Protein AF-A0A1S0TNK2-F1 (afdb_monomer)

Foldseek 3Di:
DVVVVVVVVVVVLVVVVVVVVVVVVVVVVVCVVQPKDFDQWDFDQDSVVSDTDIDGPDDDDPPDPGIDDDPVNDDDPVVCVVDPNVD

Radius of gyration: 18.66 Å; Cα contacts (8 Å, |Δi|>4): 68; chains: 1; bounding box: 43×41×42 Å

Structure (mmCIF, N/CA/C/O backbone):
data_AF-A0A1S0TNK2-F1
#
_entry.id   AF-A0A1S0TNK2-F1
#
loop_
_atom_site.group_PDB
_atom_site.id
_atom_site.type_symbol
_atom_site.label_atom_id
_atom_site.label_alt_id
_atom_site.label_comp_id
_atom_site.label_asym_id
_atom_site.label_entity_id
_atom_site.label_seq_id
_atom_site.pdbx_PDB_ins_code
_atom_site.Cartn_x
_atom_site.Cartn_y
_atom_site.Cartn_z
_atom_site.occupancy
_atom_site.B_iso_or_equiv
_atom_site.auth_seq_id
_atom_site.auth_comp_id
_atom_site.auth_asym_id
_atom_site.auth_atom_id
_atom_site.pdbx_PDB_model_num
ATOM 1 N N . MET A 1 1 ? 34.112 -19.067 -22.698 1.00 53.94 1 MET A N 1
ATOM 2 C CA . MET A 1 1 ? 33.305 -19.419 -21.504 1.00 53.94 1 MET A CA 1
ATOM 3 C C . MET A 1 1 ? 32.687 -18.221 -20.769 1.00 53.94 1 MET A C 1
ATOM 5 O O . MET A 1 1 ? 31.586 -18.381 -20.269 1.00 53.94 1 MET A O 1
ATOM 9 N N . GLN A 1 2 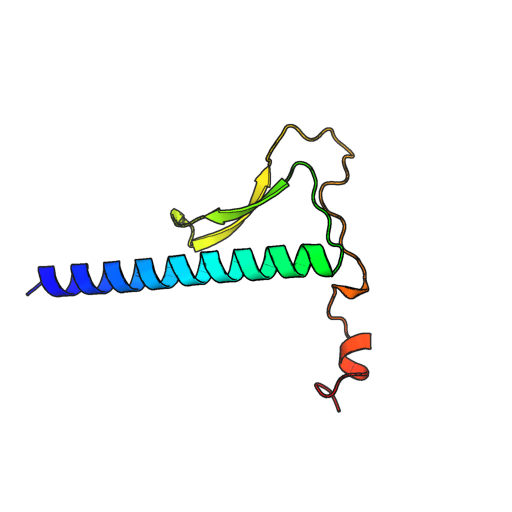? 33.284 -17.018 -20.746 1.00 54.22 2 GLN A N 1
ATOM 10 C CA . GLN A 1 2 ? 32.711 -15.853 -20.030 1.00 54.22 2 GLN A CA 1
ATOM 11 C C . GLN A 1 2 ? 31.343 -15.359 -20.543 1.00 54.22 2 GLN A C 1
ATOM 13 O O . GLN A 1 2 ? 30.500 -14.991 -19.732 1.00 54.22 2 GLN A O 1
ATOM 18 N N . LYS A 1 3 ? 31.065 -15.405 -21.856 1.00 53.09 3 LYS A N 1
ATOM 19 C CA . LYS A 1 3 ? 29.784 -14.922 -22.413 1.00 53.09 3 LYS A CA 1
ATOM 20 C C . LYS A 1 3 ? 28.561 -15.679 -21.866 1.00 53.09 3 LYS A C 1
ATOM 22 O O . LYS A 1 3 ? 27.532 -15.065 -21.627 1.00 53.09 3 LYS A O 1
ATOM 27 N N . SER A 1 4 ? 28.678 -16.982 -21.598 1.00 58.88 4 SER A N 1
ATOM 28 C CA . SER A 1 4 ? 27.542 -17.806 -21.151 1.00 58.88 4 SER A CA 1
ATOM 29 C C . SER A 1 4 ? 27.015 -17.410 -19.767 1.00 58.88 4 SER A C 1
ATOM 31 O O . SER A 1 4 ? 25.809 -17.427 -19.544 1.00 58.88 4 SER A O 1
ATOM 33 N N . ASN A 1 5 ? 27.898 -17.012 -18.848 1.00 58.03 5 ASN A N 1
ATOM 34 C CA . ASN A 1 5 ? 27.503 -16.653 -17.482 1.00 58.03 5 ASN A CA 1
ATOM 35 C C . ASN A 1 5 ? 26.820 -15.280 -17.418 1.00 58.03 5 ASN A C 1
ATOM 37 O O . ASN A 1 5 ? 25.884 -15.101 -16.642 1.00 58.03 5 ASN A O 1
ATOM 41 N N . TYR A 1 6 ? 27.227 -14.340 -18.278 1.00 59.50 6 TYR A N 1
ATOM 42 C CA . TYR A 1 6 ? 26.570 -13.036 -18.411 1.00 59.50 6 TYR A CA 1
ATOM 43 C C . TYR A 1 6 ? 25.124 -13.173 -18.905 1.00 59.50 6 TYR A C 1
ATOM 45 O O . TYR A 1 6 ? 24.212 -12.612 -18.302 1.00 59.50 6 TYR A O 1
ATOM 53 N N . PHE A 1 7 ? 24.892 -13.999 -19.929 1.00 61.47 7 PHE A N 1
ATOM 54 C CA . PHE A 1 7 ? 23.545 -14.233 -20.462 1.00 61.47 7 PHE A CA 1
ATOM 55 C C . PHE A 1 7 ? 22.596 -14.896 -19.448 1.00 61.47 7 PHE A C 1
ATOM 57 O O . PHE A 1 7 ? 21.403 -14.589 -19.426 1.00 61.47 7 PHE A O 1
ATOM 64 N N . ILE A 1 8 ? 23.098 -15.795 -18.594 1.00 64.31 8 ILE A N 1
ATOM 65 C CA . ILE A 1 8 ? 22.290 -16.437 -17.544 1.00 64.31 8 ILE A CA 1
ATOM 66 C C . ILE A 1 8 ? 21.965 -15.436 -16.426 1.00 64.31 8 ILE A C 1
ATOM 68 O O . ILE A 1 8 ? 20.815 -15.354 -15.993 1.00 64.31 8 ILE A O 1
ATOM 72 N N . ALA A 1 9 ? 22.942 -14.630 -16.002 1.00 62.75 9 ALA A N 1
ATOM 73 C CA . ALA A 1 9 ? 22.739 -13.604 -14.983 1.00 62.75 9 ALA A CA 1
ATOM 74 C C . ALA A 1 9 ? 21.705 -12.548 -15.416 1.00 62.75 9 ALA A C 1
ATOM 76 O O . ALA A 1 9 ? 20.843 -12.172 -14.622 1.00 62.75 9 ALA A O 1
ATOM 77 N N . GLU A 1 10 ? 21.727 -12.113 -16.678 1.00 61.41 10 GLU A N 1
ATOM 78 C CA . GLU A 1 10 ? 20.739 -11.168 -17.216 1.00 61.41 10 GLU A CA 1
ATOM 79 C C . GLU A 1 10 ? 19.325 -11.756 -17.297 1.00 61.41 10 GLU A C 1
ATOM 81 O O . GLU A 1 10 ? 18.354 -11.069 -16.976 1.00 61.41 10 GLU A O 1
ATOM 86 N N . ARG A 1 11 ? 19.181 -13.036 -17.668 1.00 61.59 11 ARG A N 1
ATOM 87 C CA . ARG A 1 11 ? 17.873 -13.716 -17.663 1.00 61.59 11 ARG A CA 1
ATOM 88 C C . ARG A 1 11 ? 17.296 -13.839 -16.256 1.00 61.59 11 ARG A C 1
ATOM 90 O O . ARG A 1 11 ? 16.110 -13.574 -16.068 1.00 61.59 11 ARG A O 1
ATOM 97 N N . CYS A 1 12 ? 18.122 -14.200 -15.274 1.00 66.62 12 CYS A N 1
ATOM 98 C CA . CYS A 1 12 ? 17.699 -14.281 -13.876 1.00 66.62 12 CYS A CA 1
ATOM 99 C C . CYS A 1 12 ? 17.293 -12.909 -13.320 1.00 66.62 12 CYS A C 1
ATOM 101 O O . CYS A 1 12 ? 16.271 -12.815 -12.644 1.00 66.62 12 CYS A O 1
ATOM 103 N N . LYS A 1 13 ? 18.031 -11.841 -13.657 1.00 70.75 13 LYS A N 1
ATOM 104 C CA . LYS A 1 13 ? 17.677 -10.462 -13.280 1.00 70.75 13 LYS A CA 1
ATOM 105 C C . LYS A 1 13 ? 16.341 -10.019 -13.878 1.00 70.75 13 LYS A C 1
ATOM 107 O O . LYS A 1 13 ? 15.510 -9.487 -13.149 1.00 70.75 13 LYS A O 1
ATOM 112 N N . LYS A 1 14 ? 16.094 -10.300 -15.164 1.00 70.62 14 LYS A N 1
ATOM 113 C CA . LYS A 1 14 ? 14.795 -10.011 -15.799 1.00 70.62 14 LYS A CA 1
ATOM 114 C C . LYS A 1 14 ? 13.655 -10.772 -15.126 1.00 70.62 14 LYS A C 1
ATOM 116 O O . LYS A 1 14 ? 12.665 -10.166 -14.745 1.00 70.62 14 LYS A O 1
ATOM 121 N N . GLY A 1 15 ? 13.820 -12.078 -14.904 1.00 82.81 15 GLY A N 1
ATOM 122 C CA . GLY A 1 15 ? 12.803 -12.887 -14.224 1.00 82.81 15 GLY A CA 1
ATOM 123 C C . GLY A 1 15 ? 12.509 -12.422 -12.794 1.00 82.81 15 GLY A C 1
ATOM 124 O O . GLY A 1 15 ? 11.389 -12.576 -12.315 1.00 82.81 15 GLY A O 1
ATOM 125 N N . TYR A 1 16 ? 13.494 -11.838 -12.116 1.00 85.12 16 TYR A N 1
ATOM 126 C CA . TYR A 1 16 ? 13.315 -11.259 -10.792 1.00 85.12 16 TYR A CA 1
ATOM 127 C C . TYR A 1 16 ? 12.583 -9.905 -10.835 1.00 85.12 16 TYR A C 1
ATOM 129 O O . TYR A 1 16 ? 11.609 -9.753 -10.101 1.00 85.12 16 TYR A O 1
ATOM 137 N N . SER A 1 17 ? 12.957 -8.981 -11.732 1.00 86.88 17 SER A N 1
ATOM 138 C CA . SER A 1 17 ? 12.234 -7.706 -11.916 1.00 86.88 17 SER A CA 1
ATOM 139 C C . SER A 1 17 ? 10.747 -7.936 -12.220 1.00 86.88 17 SER A C 1
ATOM 141 O O . SER A 1 17 ? 9.875 -7.355 -11.573 1.00 86.88 17 SER A O 1
ATOM 143 N N . GLU A 1 18 ? 10.430 -8.875 -13.114 1.00 91.19 18 GLU A N 1
ATOM 144 C CA . GLU A 1 18 ? 9.036 -9.181 -13.460 1.00 91.19 18 GLU A CA 1
ATOM 145 C C . GLU A 1 18 ? 8.225 -9.698 -12.261 1.00 91.19 18 GLU A C 1
ATOM 147 O O . GLU A 1 18 ? 7.058 -9.346 -12.100 1.00 91.19 18 GLU A O 1
ATOM 152 N N . ARG A 1 19 ? 8.844 -10.460 -11.347 1.00 93.06 19 ARG A N 1
ATOM 153 C CA . ARG A 1 19 ? 8.187 -10.870 -10.092 1.00 93.06 19 ARG A CA 1
ATOM 154 C C . ARG A 1 19 ? 7.916 -9.686 -9.169 1.00 93.06 19 ARG A C 1
ATOM 156 O O . ARG A 1 19 ? 6.892 -9.674 -8.492 1.00 93.06 19 ARG A O 1
ATOM 163 N N . ARG A 1 20 ? 8.818 -8.703 -9.121 1.00 94.56 20 ARG A N 1
ATOM 164 C CA . ARG A 1 20 ? 8.648 -7.487 -8.309 1.00 94.56 20 ARG A CA 1
ATOM 165 C C . ARG A 1 20 ? 7.516 -6.619 -8.855 1.00 94.56 20 ARG A C 1
ATOM 167 O O . ARG A 1 20 ? 6.679 -6.175 -8.074 1.00 94.56 20 ARG A O 1
ATOM 174 N N . LYS A 1 21 ? 7.430 -6.465 -10.180 1.00 93.94 21 LYS A N 1
ATOM 175 C CA . LYS A 1 21 ? 6.309 -5.787 -10.853 1.00 93.94 21 LYS A CA 1
ATOM 176 C C . LYS A 1 21 ? 4.978 -6.499 -10.617 1.00 93.94 21 LYS A C 1
ATOM 178 O O . LYS A 1 21 ? 3.996 -5.842 -10.290 1.00 93.94 21 LYS A O 1
ATOM 183 N N . ALA A 1 22 ? 4.953 -7.829 -10.719 1.00 95.31 22 ALA A N 1
ATOM 184 C CA . ALA A 1 22 ? 3.756 -8.616 -10.423 1.00 95.31 22 ALA A CA 1
ATOM 185 C C . ALA A 1 22 ? 3.299 -8.426 -8.967 1.00 95.31 22 ALA A C 1
ATOM 187 O O . ALA A 1 22 ? 2.139 -8.117 -8.723 1.00 95.31 22 ALA A O 1
ATOM 188 N N . ALA A 1 23 ? 4.228 -8.495 -8.007 1.00 95.50 23 ALA A N 1
ATOM 189 C CA . ALA A 1 23 ? 3.922 -8.255 -6.598 1.00 95.50 23 ALA A CA 1
ATOM 190 C C . ALA A 1 23 ? 3.395 -6.832 -6.333 1.00 95.50 23 ALA A C 1
ATOM 192 O O . ALA A 1 23 ? 2.516 -6.655 -5.491 1.00 95.50 23 ALA A O 1
ATOM 193 N N . LEU A 1 24 ? 3.902 -5.820 -7.049 1.00 96.19 24 LEU A N 1
ATOM 194 C CA . LEU A 1 24 ? 3.375 -4.456 -6.974 1.00 96.19 24 LEU A CA 1
ATOM 195 C C . LEU A 1 24 ? 1.939 -4.378 -7.505 1.00 96.19 24 LEU A C 1
ATOM 197 O O . LEU A 1 24 ? 1.091 -3.768 -6.860 1.00 96.19 24 LEU A O 1
ATOM 201 N N . ALA A 1 25 ? 1.651 -5.016 -8.641 1.00 96.62 25 ALA A N 1
ATOM 202 C CA . ALA A 1 25 ? 0.301 -5.061 -9.200 1.00 96.62 25 ALA A CA 1
ATOM 203 C C . ALA A 1 25 ? -0.688 -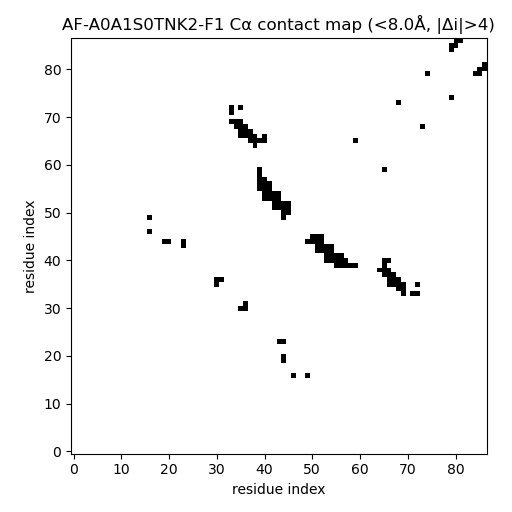5.750 -8.243 1.00 96.62 25 ALA A C 1
ATOM 205 O O . ALA A 1 25 ? -1.767 -5.214 -7.982 1.00 96.62 25 ALA A O 1
ATOM 206 N N . ASP A 1 26 ? -0.290 -6.881 -7.656 1.00 97.25 26 ASP A N 1
ATOM 207 C CA . ASP A 1 26 ? -1.084 -7.598 -6.654 1.00 97.25 26 ASP A CA 1
ATOM 208 C C . ASP A 1 26 ? -1.334 -6.732 -5.413 1.00 97.25 26 ASP A C 1
ATOM 210 O O . ASP A 1 26 ? -2.457 -6.659 -4.904 1.00 97.25 26 ASP A O 1
ATOM 214 N N . PHE A 1 27 ? -0.301 -6.027 -4.944 1.00 95.75 27 PHE A N 1
ATOM 215 C CA . PHE A 1 27 ? -0.410 -5.105 -3.820 1.00 95.75 27 PHE A CA 1
ATOM 216 C C . PHE A 1 27 ? -1.371 -3.950 -4.117 1.00 95.75 27 PHE A C 1
ATOM 218 O O . PHE A 1 27 ? -2.230 -3.663 -3.288 1.00 95.75 27 PHE A O 1
ATOM 225 N N . LEU A 1 28 ? -1.266 -3.307 -5.283 1.00 95.69 28 LEU A N 1
ATOM 226 C CA . LEU A 1 28 ? -2.148 -2.205 -5.682 1.00 95.69 28 LEU A CA 1
ATOM 227 C C . LEU A 1 28 ? -3.603 -2.667 -5.800 1.00 95.69 28 LEU A C 1
ATOM 229 O O . LEU A 1 28 ? -4.517 -1.987 -5.327 1.00 95.69 28 LEU A O 1
ATOM 233 N N . HIS A 1 29 ? -3.821 -3.853 -6.370 1.00 96.69 29 HIS A N 1
ATOM 234 C CA . HIS A 1 29 ? -5.145 -4.456 -6.445 1.00 96.69 29 HIS A CA 1
ATOM 235 C C . HIS A 1 29 ? -5.730 -4.703 -5.047 1.00 96.69 29 HIS A C 1
ATOM 237 O O . HIS A 1 29 ? -6.853 -4.281 -4.753 1.00 96.69 29 HIS A O 1
ATOM 243 N N . TRP A 1 30 ? -4.955 -5.324 -4.154 1.00 97.00 30 TRP A N 1
ATOM 244 C CA . TRP A 1 30 ? -5.348 -5.530 -2.762 1.00 97.00 30 TRP A CA 1
ATOM 245 C C . TRP A 1 30 ? -5.614 -4.210 -2.031 1.00 97.00 30 TRP A C 1
ATOM 247 O O . TRP A 1 30 ? -6.640 -4.089 -1.359 1.00 97.00 30 TRP A O 1
ATOM 257 N N . ALA A 1 31 ? -4.735 -3.218 -2.187 1.00 95.81 31 ALA A N 1
ATOM 258 C CA . ALA A 1 31 ? -4.821 -1.913 -1.543 1.00 95.81 31 ALA A CA 1
ATOM 259 C C . ALA A 1 31 ? -6.143 -1.215 -1.889 1.00 95.81 31 ALA A C 1
ATOM 261 O O . ALA A 1 31 ? -6.857 -0.761 -0.990 1.00 95.81 31 ALA A O 1
ATOM 262 N N . ASN A 1 32 ? -6.518 -1.234 -3.170 1.00 95.19 32 ASN A N 1
ATOM 263 C CA . ASN A 1 32 ? -7.804 -0.729 -3.635 1.00 95.19 32 ASN A CA 1
ATOM 264 C C . ASN A 1 32 ? -8.983 -1.483 -2.988 1.00 95.19 32 ASN A C 1
ATOM 266 O O . ASN A 1 32 ? -9.900 -0.859 -2.455 1.00 95.19 32 ASN A O 1
ATOM 270 N N . MET A 1 33 ? -8.941 -2.821 -2.943 1.00 97.12 33 MET A N 1
ATOM 271 C CA . MET A 1 33 ? -10.003 -3.624 -2.314 1.00 97.12 33 MET A CA 1
ATOM 272 C C . MET A 1 33 ? -10.177 -3.335 -0.816 1.00 97.12 33 MET A C 1
ATOM 274 O O . MET A 1 33 ? -11.301 -3.312 -0.305 1.00 97.12 33 MET A O 1
ATOM 278 N N . VAL A 1 34 ? -9.083 -3.116 -0.080 1.00 96.06 34 VAL A N 1
ATOM 279 C CA . VAL A 1 34 ? -9.154 -2.804 1.358 1.00 96.06 34 VAL A CA 1
ATOM 280 C C . VAL A 1 34 ? -9.454 -1.329 1.635 1.00 96.06 34 VAL A C 1
ATOM 282 O O . VAL A 1 34 ? -9.724 -0.982 2.788 1.00 96.06 34 VAL A O 1
ATOM 285 N N . GLY A 1 35 ? -9.494 -0.482 0.606 1.00 96.19 35 GLY A N 1
ATOM 286 C CA . GLY A 1 35 ? -9.828 0.938 0.705 1.00 96.19 35 GLY A CA 1
ATOM 287 C C . GLY A 1 35 ? -8.657 1.822 1.125 1.00 96.19 35 GLY A C 1
ATOM 288 O O . GLY A 1 35 ? -8.875 2.844 1.774 1.00 96.19 35 GLY A O 1
ATOM 289 N N . ILE A 1 36 ? -7.423 1.421 0.815 1.00 96.62 36 ILE A N 1
ATOM 290 C CA . ILE A 1 36 ? -6.280 2.336 0.854 1.00 96.62 36 ILE A CA 1
ATOM 291 C C . ILE A 1 36 ? -6.439 3.308 -0.312 1.00 96.62 36 ILE A C 1
ATOM 293 O O . ILE A 1 36 ? -6.610 2.884 -1.453 1.00 96.62 36 ILE A O 1
ATOM 297 N N . SER A 1 37 ? -6.371 4.603 -0.025 1.00 93.56 37 SER A N 1
ATOM 298 C CA . SER A 1 37 ? -6.416 5.649 -1.044 1.00 93.56 37 SER A CA 1
ATOM 299 C C . SER A 1 37 ? -5.126 6.447 -1.025 1.00 93.56 37 SER A C 1
ATOM 301 O O . SER A 1 37 ? -4.626 6.795 0.047 1.00 93.56 37 SER A O 1
ATOM 303 N N . HIS A 1 38 ? -4.617 6.768 -2.205 1.00 92.25 38 HIS A N 1
ATOM 304 C CA . HIS A 1 38 ? -3.459 7.627 -2.391 1.00 92.25 38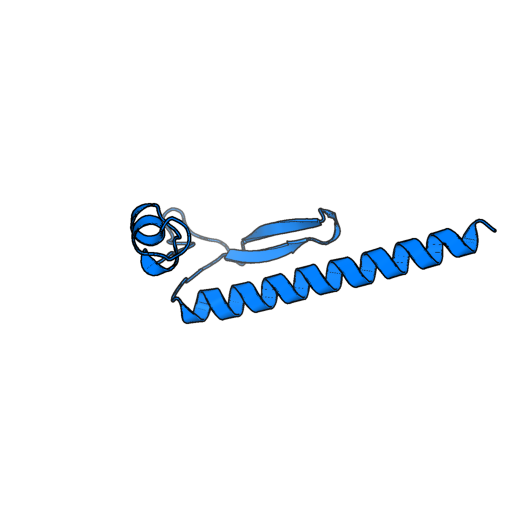 HIS A CA 1
ATOM 305 C C . HIS A 1 38 ? -3.802 8.739 -3.386 1.00 92.25 38 HIS A C 1
ATOM 307 O O . HIS A 1 38 ? -4.566 8.524 -4.327 1.00 92.25 38 HIS A O 1
ATOM 313 N N . CYS A 1 39 ? -3.272 9.933 -3.145 1.00 90.94 39 CYS A N 1
ATOM 314 C CA . CYS A 1 39 ? -3.468 11.113 -3.978 1.00 90.94 39 CYS A CA 1
ATOM 315 C C . CYS A 1 39 ? -2.132 11.845 -4.117 1.00 90.94 39 CYS A C 1
ATOM 317 O O . CYS A 1 39 ? -1.384 11.943 -3.144 1.00 90.94 39 CYS A O 1
ATOM 319 N N . PHE A 1 40 ? -1.823 12.337 -5.318 1.00 91.56 40 PHE A N 1
ATOM 320 C CA . PHE A 1 40 ? -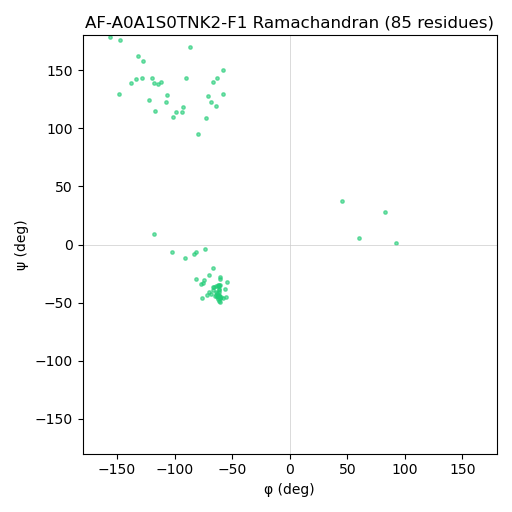0.557 13.007 -5.656 1.00 91.56 40 PHE A CA 1
ATOM 321 C C . PHE A 1 40 ? 0.714 12.154 -5.477 1.00 91.56 40 PHE A C 1
ATOM 323 O O . PHE A 1 40 ? 1.827 12.657 -5.635 1.00 91.56 40 PHE A O 1
ATOM 330 N N . VAL A 1 41 ? 0.562 10.867 -5.153 1.00 92.31 41 VAL A N 1
ATOM 331 C CA . VAL A 1 41 ? 1.652 9.904 -5.009 1.00 92.31 41 VAL A CA 1
ATOM 332 C C . VAL A 1 41 ? 1.326 8.608 -5.742 1.00 92.31 41 VAL A C 1
ATOM 334 O O . VAL A 1 41 ? 0.189 8.124 -5.726 1.00 92.31 41 VAL A O 1
ATOM 337 N N . GLU A 1 42 ? 2.354 8.036 -6.351 1.00 93.06 42 GLU A N 1
ATOM 338 C CA . GLU A 1 42 ? 2.357 6.732 -6.997 1.00 93.06 42 GLU A CA 1
ATOM 339 C C . GLU A 1 42 ? 3.237 5.768 -6.198 1.00 93.06 42 GLU A C 1
ATOM 341 O O . GLU A 1 42 ? 4.306 6.136 -5.709 1.00 93.06 42 GLU A O 1
ATOM 346 N N . ILE A 1 43 ? 2.786 4.521 -6.065 1.00 93.19 43 ILE A N 1
ATOM 347 C CA . ILE A 1 43 ? 3.579 3.442 -5.476 1.00 93.19 43 ILE A CA 1
ATOM 348 C C . ILE A 1 43 ? 4.268 2.721 -6.627 1.00 93.19 43 ILE A C 1
ATOM 350 O O . ILE A 1 43 ? 3.600 2.099 -7.451 1.00 93.19 43 ILE A O 1
ATOM 354 N N . ALA A 1 44 ? 5.593 2.807 -6.679 1.00 93.50 44 ALA A N 1
ATOM 355 C CA . ALA A 1 44 ? 6.373 2.352 -7.821 1.00 93.50 44 ALA A CA 1
ATOM 356 C C . ALA A 1 44 ? 7.497 1.397 -7.408 1.00 93.50 44 ALA A C 1
ATOM 358 O O . ALA A 1 44 ? 7.961 1.385 -6.264 1.00 93.50 44 ALA A O 1
ATOM 359 N N . TYR A 1 45 ? 7.940 0.599 -8.376 1.00 94.62 45 TYR A N 1
ATOM 360 C CA . TYR A 1 45 ? 9.154 -0.205 -8.299 1.00 94.62 45 TYR A CA 1
ATOM 361 C C . TYR A 1 45 ? 10.218 0.415 -9.203 1.00 94.62 45 TYR A C 1
ATOM 363 O O . TYR A 1 45 ? 9.987 0.560 -10.401 1.00 94.62 45 TYR A O 1
ATOM 371 N N . GLU A 1 46 ? 11.373 0.756 -8.635 1.00 92.06 46 GLU A N 1
ATOM 372 C CA . GLU A 1 46 ? 12.518 1.293 -9.372 1.00 92.06 46 GLU A CA 1
ATOM 373 C C . GLU A 1 46 ? 13.555 0.187 -9.595 1.00 92.06 46 GLU A C 1
ATOM 375 O O . GLU A 1 46 ? 14.220 -0.262 -8.654 1.00 92.06 46 GLU A O 1
ATOM 380 N N . GLU A 1 47 ? 13.704 -0.247 -10.849 1.00 89.12 47 GLU A N 1
ATOM 381 C CA . GLU A 1 47 ? 14.584 -1.360 -11.227 1.00 89.12 47 GLU A CA 1
ATOM 382 C C . GLU A 1 47 ? 16.054 -1.080 -10.898 1.00 89.12 47 GLU A C 1
ATOM 384 O O . GLU A 1 47 ? 16.781 -1.993 -10.501 1.00 89.12 47 GLU A O 1
ATOM 389 N N . ASN A 1 48 ? 16.498 0.176 -11.021 1.00 87.75 48 ASN A N 1
ATOM 390 C CA . ASN A 1 48 ? 17.898 0.537 -10.787 1.00 87.75 48 ASN A CA 1
ATOM 391 C C . ASN A 1 48 ? 18.293 0.447 -9.307 1.00 87.75 48 ASN A C 1
ATOM 393 O O . ASN A 1 48 ? 19.463 0.229 -8.990 1.00 87.75 48 ASN A O 1
ATOM 397 N N . MET A 1 49 ? 17.324 0.609 -8.405 1.00 87.50 49 MET A N 1
ATOM 398 C CA . MET A 1 49 ? 17.526 0.548 -6.955 1.00 87.50 49 MET A CA 1
ATOM 399 C C . MET A 1 49 ? 17.072 -0.782 -6.345 1.00 87.50 49 MET A C 1
ATOM 401 O O . MET A 1 49 ? 17.266 -0.996 -5.151 1.00 87.50 49 MET A O 1
ATOM 405 N N . ASP A 1 50 ? 16.437 -1.645 -7.144 1.00 86.25 50 ASP A N 1
ATOM 406 C CA . ASP A 1 50 ? 15.680 -2.812 -6.682 1.00 86.25 50 ASP A CA 1
ATOM 407 C C . ASP A 1 50 ? 14.744 -2.493 -5.495 1.00 86.25 50 ASP A C 1
ATOM 409 O O . ASP A 1 50 ? 14.566 -3.265 -4.547 1.00 86.25 50 ASP A O 1
ATOM 413 N N . GLY A 1 51 ? 14.145 -1.304 -5.533 1.00 90.69 51 GLY A N 1
ATOM 414 C CA . GLY A 1 51 ? 13.419 -0.720 -4.413 1.00 90.69 51 GLY A CA 1
ATOM 415 C C . GLY A 1 51 ? 11.958 -0.470 -4.746 1.00 90.69 51 GLY A C 1
ATOM 416 O O . GLY A 1 51 ? 11.628 -0.069 -5.859 1.00 90.69 51 GLY A O 1
ATOM 417 N N . P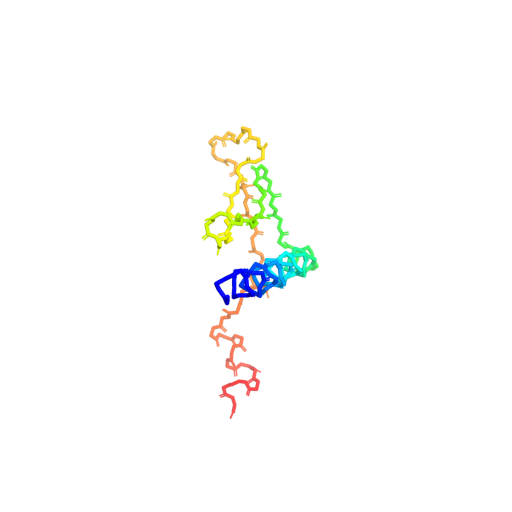HE A 1 52 ? 11.081 -0.674 -3.764 1.00 94.12 52 PHE A N 1
ATOM 418 C CA . PHE A 1 52 ? 9.744 -0.084 -3.799 1.00 94.12 52 PHE A CA 1
ATOM 419 C C . PHE A 1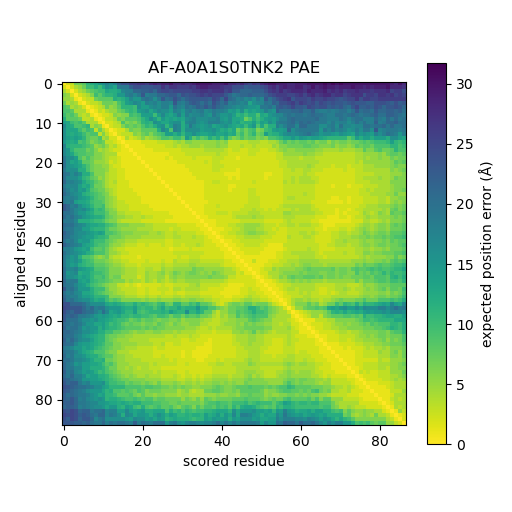 52 ? 9.778 1.277 -3.115 1.00 94.12 52 PHE A C 1
ATOM 421 O O . PHE A 1 52 ? 10.462 1.443 -2.102 1.00 94.12 52 PHE A O 1
ATOM 428 N N . GLY A 1 53 ? 9.014 2.227 -3.637 1.00 93.12 53 GLY A N 1
ATOM 429 C CA . GLY A 1 53 ? 8.958 3.573 -3.092 1.00 93.12 53 GLY A CA 1
ATOM 430 C C . GLY A 1 53 ? 7.673 4.304 -3.440 1.00 93.12 53 GLY A C 1
ATOM 431 O O . GLY A 1 53 ? 6.798 3.782 -4.131 1.00 93.12 53 GLY A O 1
ATOM 432 N N . LEU A 1 54 ? 7.589 5.529 -2.928 1.00 92.62 54 LEU A N 1
ATOM 433 C CA . LEU A 1 54 ? 6.556 6.492 -3.279 1.00 92.62 54 LEU A CA 1
ATOM 434 C C . LEU A 1 54 ? 7.185 7.572 -4.152 1.00 92.62 54 LEU A C 1
ATOM 436 O O . LEU A 1 54 ? 8.211 8.144 -3.779 1.00 92.62 54 LEU A O 1
ATOM 440 N N . ILE A 1 55 ? 6.567 7.847 -5.292 1.00 91.19 55 ILE A N 1
ATOM 441 C CA . ILE A 1 55 ? 6.975 8.902 -6.219 1.00 91.19 55 ILE A CA 1
ATOM 442 C C . ILE A 1 55 ? 5.858 9.942 -6.252 1.00 91.19 55 ILE A C 1
ATOM 444 O O . ILE A 1 55 ? 4.682 9.591 -6.254 1.00 91.19 55 ILE A O 1
ATOM 448 N N . SER A 1 56 ? 6.211 11.227 -6.246 1.00 89.25 56 SER A N 1
ATOM 449 C CA . SER A 1 56 ? 5.226 12.298 -6.428 1.00 89.25 56 SER A CA 1
ATOM 450 C C . SER A 1 56 ? 4.699 12.246 -7.860 1.00 89.25 56 SER A C 1
ATOM 452 O O . SER A 1 56 ? 5.498 12.347 -8.790 1.00 89.25 56 SER A O 1
ATOM 454 N N . SER A 1 57 ? 3.386 12.102 -8.048 1.00 81.75 57 SER A N 1
ATOM 455 C CA . SER A 1 57 ? 2.775 12.186 -9.383 1.00 81.75 57 SER A CA 1
ATOM 456 C C . SER A 1 57 ? 2.559 13.638 -9.813 1.00 81.75 57 SER A C 1
ATOM 458 O O . SER A 1 57 ? 2.630 13.945 -10.996 1.00 81.75 57 SER A O 1
ATOM 460 N N . ASP A 1 58 ? 2.343 14.533 -8.842 1.00 80.38 58 ASP A N 1
ATOM 461 C CA . ASP A 1 58 ? 1.972 15.935 -9.049 1.00 80.38 58 ASP A CA 1
ATOM 462 C C . ASP A 1 58 ? 2.550 16.848 -7.956 1.00 80.38 58 ASP A C 1
ATOM 464 O O . ASP A 1 58 ? 3.148 16.390 -6.978 1.00 80.38 58 ASP A O 1
ATOM 468 N N . TYR A 1 59 ? 2.333 18.159 -8.097 1.00 82.94 59 TYR A N 1
ATOM 469 C CA . TYR A 1 59 ? 2.566 19.124 -7.024 1.00 82.94 59 TYR A CA 1
ATOM 470 C C . TYR A 1 59 ? 1.486 18.985 -5.941 1.00 82.94 59 TYR A C 1
ATOM 472 O O . TYR A 1 59 ? 0.338 19.376 -6.152 1.00 82.94 59 TYR A O 1
ATOM 480 N N . ALA A 1 60 ? 1.858 18.459 -4.773 1.00 86.06 60 ALA A N 1
ATOM 481 C CA . ALA A 1 60 ? 0.979 18.385 -3.612 1.00 86.06 60 ALA A CA 1
ATOM 482 C C . ALA A 1 60 ? 1.150 19.620 -2.704 1.00 86.06 60 ALA A C 1
ATOM 484 O O . ALA A 1 60 ? 2.236 19.823 -2.149 1.00 86.06 60 ALA A O 1
ATOM 485 N N . PRO A 1 61 ? 0.101 20.437 -2.495 1.00 87.94 61 PRO A N 1
ATOM 486 C CA . PRO A 1 61 ? 0.140 21.524 -1.524 1.00 87.94 61 PRO A CA 1
ATOM 487 C C . PRO A 1 61 ? 0.443 21.026 -0.107 1.00 87.94 61 PRO A C 1
ATOM 489 O O . PRO A 1 61 ? 0.043 19.924 0.284 1.00 87.94 61 PRO A O 1
ATOM 492 N N . VAL A 1 62 ? 1.087 21.873 0.697 1.00 90.38 62 VAL A N 1
ATOM 493 C CA . VAL A 1 62 ? 1.314 21.593 2.120 1.00 90.38 62 VAL A CA 1
ATOM 494 C C . VAL A 1 62 ? -0.028 21.361 2.819 1.00 90.38 62 VAL A C 1
ATOM 496 O O . VAL A 1 62 ? -0.949 22.163 2.690 1.00 90.38 62 VAL A O 1
ATOM 499 N N . GLY A 1 63 ? -0.127 20.256 3.561 1.00 89.75 63 GLY A N 1
ATOM 500 C CA . GLY A 1 63 ? -1.356 19.844 4.249 1.00 89.75 63 GLY A CA 1
ATOM 501 C C . GLY A 1 63 ? -2.260 18.901 3.449 1.00 89.75 63 GLY A C 1
ATOM 502 O O . GLY A 1 63 ? -3.303 18.506 3.960 1.00 89.75 63 GLY A O 1
ATOM 503 N N . SER A 1 64 ? -1.873 18.507 2.232 1.00 90.88 64 SER A N 1
ATOM 504 C CA . SER A 1 64 ? -2.621 17.513 1.449 1.00 90.88 64 SER A CA 1
ATOM 505 C C . SER A 1 64 ? -2.577 16.122 2.087 1.00 90.88 64 SER A C 1
ATOM 507 O O . SER A 1 64 ? -1.529 15.665 2.547 1.00 90.88 64 SER A O 1
ATOM 509 N N . GLU A 1 65 ? -3.705 15.413 2.059 1.00 92.06 65 GLU A N 1
ATOM 510 C CA . GLU A 1 65 ? -3.776 14.006 2.460 1.00 92.06 65 GLU A CA 1
ATOM 511 C C . GLU A 1 65 ? -3.260 13.117 1.315 1.00 92.06 65 GLU A C 1
ATOM 513 O O . GLU A 1 65 ? -3.991 12.792 0.382 1.00 92.06 65 GLU A O 1
ATOM 518 N N . LEU A 1 66 ? -1.975 12.754 1.369 1.00 92.81 66 LEU A N 1
ATOM 519 C CA . LEU A 1 66 ? -1.318 11.971 0.310 1.00 92.81 66 LEU A CA 1
ATOM 520 C C . LEU A 1 66 ? -1.680 10.485 0.347 1.00 92.81 66 LEU A C 1
ATOM 522 O O . LEU A 1 66 ? -1.734 9.821 -0.684 1.00 92.81 66 LEU A O 1
ATOM 526 N N . LEU A 1 67 ? -1.892 9.945 1.547 1.00 93.56 67 LEU A N 1
ATOM 527 C CA . LEU A 1 67 ? -2.130 8.527 1.768 1.00 93.56 67 LEU A CA 1
ATOM 528 C C . LEU A 1 67 ? -3.060 8.342 2.962 1.00 93.56 67 LEU A C 1
ATOM 530 O O . LEU A 1 67 ? -2.786 8.831 4.058 1.00 93.56 67 LEU A O 1
ATOM 534 N N . ARG A 1 68 ? -4.115 7.556 2.763 1.00 95.44 68 ARG A N 1
ATOM 535 C CA . ARG A 1 68 ? -5.039 7.148 3.818 1.00 95.44 68 ARG A CA 1
ATOM 536 C C . ARG A 1 68 ? -5.084 5.631 3.899 1.00 95.44 68 ARG A C 1
ATOM 538 O O . ARG A 1 68 ? -5.395 4.952 2.922 1.00 95.44 68 ARG A O 1
ATOM 545 N N . VAL A 1 69 ? -4.806 5.101 5.088 1.00 96.00 69 VAL A N 1
ATOM 546 C CA . VAL A 1 69 ? -4.771 3.656 5.350 1.00 96.00 69 VAL A CA 1
ATOM 547 C C . VAL A 1 69 ? -5.843 3.287 6.378 1.00 96.00 69 VAL A C 1
ATOM 549 O O . VAL A 1 69 ? -5.752 3.692 7.539 1.00 96.00 69 VAL A O 1
ATOM 552 N N . PRO A 1 70 ? -6.867 2.502 6.001 1.00 95.44 70 PRO A N 1
ATOM 553 C CA . PRO A 1 70 ? -7.862 2.014 6.945 1.00 95.44 70 PRO A CA 1
ATOM 554 C C . PRO A 1 70 ? -7.246 1.094 8.001 1.00 95.44 70 PRO A C 1
ATOM 556 O O . PRO A 1 70 ? -6.425 0.233 7.690 1.00 95.44 70 PRO A O 1
ATOM 559 N N . ARG A 1 71 ? -7.731 1.170 9.247 1.00 92.75 71 ARG A N 1
ATOM 560 C CA . ARG A 1 71 ? -7.229 0.333 10.355 1.00 92.75 71 ARG A CA 1
ATOM 561 C C . ARG A 1 71 ? -7.272 -1.172 10.057 1.00 92.75 71 ARG A C 1
ATOM 563 O O . ARG A 1 71 ? -6.397 -1.896 10.524 1.00 92.75 71 ARG A O 1
ATOM 570 N N . LYS A 1 72 ? -8.261 -1.624 9.275 1.00 90.31 72 LYS A N 1
ATOM 571 C CA . LYS A 1 72 ? -8.439 -3.027 8.852 1.00 90.31 72 LYS A CA 1
ATOM 572 C C . LYS A 1 72 ? -7.340 -3.546 7.914 1.00 90.31 72 LYS A C 1
ATOM 574 O O . LYS A 1 72 ? -7.185 -4.755 7.803 1.00 90.31 72 LYS A O 1
ATOM 579 N N . ALA A 1 73 ? -6.602 -2.655 7.249 1.00 92.81 73 ALA A N 1
ATOM 580 C CA . ALA A 1 73 ? -5.476 -3.014 6.386 1.00 92.81 73 ALA A CA 1
ATOM 581 C C . ALA A 1 73 ? -4.171 -3.224 7.179 1.00 92.81 73 ALA A C 1
ATOM 583 O O . ALA A 1 73 ? -3.175 -3.675 6.622 1.00 92.81 73 ALA A O 1
ATOM 584 N N . ILE A 1 74 ? -4.166 -2.898 8.477 1.00 92.94 74 ILE A N 1
ATOM 585 C CA . ILE A 1 74 ? -2.989 -2.972 9.341 1.00 92.94 74 ILE A CA 1
ATOM 586 C C . ILE A 1 74 ? -3.033 -4.265 10.150 1.00 92.94 74 ILE A C 1
ATOM 588 O O . ILE A 1 74 ? -3.855 -4.406 11.064 1.00 92.94 74 ILE A O 1
ATOM 592 N N . PHE A 1 75 ? -2.077 -5.158 9.893 1.00 89.88 75 PHE A N 1
ATOM 593 C CA . PHE A 1 75 ? -1.816 -6.281 10.784 1.00 89.88 75 PHE A CA 1
ATOM 594 C C . PHE A 1 75 ? -1.338 -5.762 12.136 1.00 89.88 75 PHE A C 1
ATOM 596 O O . PHE A 1 75 ? -0.326 -5.076 12.246 1.00 89.88 75 PHE A O 1
ATOM 603 N N . SER A 1 76 ? -2.099 -6.066 13.180 1.00 89.94 76 SER A N 1
ATOM 604 C CA . SER A 1 76 ? -1.824 -5.583 14.533 1.00 89.94 76 SER A CA 1
ATOM 605 C C . SER A 1 76 ? -1.887 -6.708 15.549 1.00 89.94 76 SER A C 1
ATOM 607 O O . SER A 1 76 ? -2.474 -7.756 15.283 1.00 89.94 76 SER A O 1
ATOM 609 N N . LEU A 1 77 ? -1.312 -6.476 16.731 1.00 88.19 77 LEU A N 1
ATOM 610 C CA . LEU A 1 77 ? -1.273 -7.471 17.803 1.00 88.19 77 LEU A CA 1
ATOM 611 C C . LEU A 1 77 ? -2.674 -7.972 18.189 1.00 88.19 77 LEU A C 1
ATOM 613 O O . LEU A 1 77 ? -2.861 -9.166 18.408 1.00 88.19 77 LEU A O 1
ATOM 617 N N . ASP A 1 78 ? -3.670 -7.085 18.205 1.00 87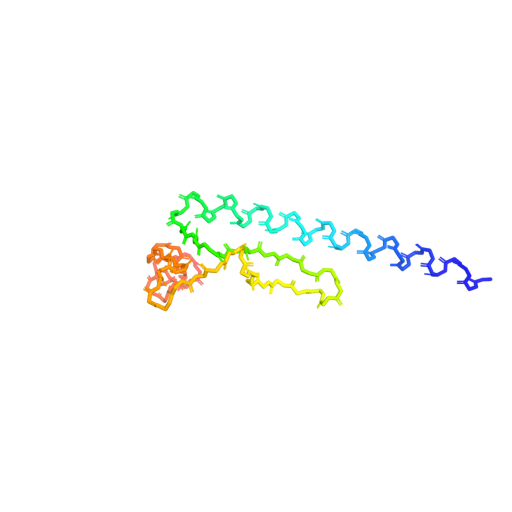.06 78 ASP A N 1
ATOM 618 C CA . ASP A 1 78 ? -5.063 -7.450 18.489 1.00 87.06 78 ASP A CA 1
ATOM 619 C C . ASP A 1 78 ? -5.630 -8.430 17.460 1.00 87.06 78 ASP A C 1
ATOM 621 O O . ASP A 1 78 ? -6.343 -9.371 17.810 1.00 87.06 78 ASP A O 1
ATOM 625 N N . GLN A 1 79 ? -5.289 -8.234 16.185 1.00 85.94 79 GLN A N 1
ATOM 626 C CA . GLN A 1 79 ? -5.670 -9.146 15.113 1.00 85.94 79 GLN A CA 1
ATOM 627 C C . GLN A 1 79 ? -4.907 -10.468 15.227 1.00 85.94 79 GLN A C 1
ATOM 629 O O . GLN A 1 79 ? -5.506 -11.531 15.081 1.00 85.94 79 GLN A O 1
ATOM 634 N N . ALA A 1 80 ? -3.614 -10.415 15.559 1.00 88.56 80 ALA A N 1
ATOM 635 C CA . ALA A 1 80 ? -2.781 -11.600 15.727 1.00 88.56 80 ALA A CA 1
ATOM 636 C C . ALA A 1 80 ? -3.295 -12.504 16.861 1.00 88.56 80 ALA A C 1
ATOM 638 O O . ALA A 1 80 ? -3.447 -13.705 16.654 1.00 88.56 80 ALA A O 1
ATOM 639 N N . ARG A 1 81 ? -3.676 -11.934 18.014 1.00 88.19 81 ARG A N 1
ATOM 640 C CA . ARG A 1 81 ? -4.260 -12.671 19.156 1.00 88.19 81 ARG A CA 1
ATOM 641 C C . ARG A 1 81 ? -5.568 -13.392 18.818 1.00 88.19 81 ARG A C 1
ATOM 643 O O . ARG A 1 81 ? -5.910 -14.382 19.454 1.00 88.19 81 ARG A O 1
ATOM 650 N N . ARG A 1 82 ? -6.322 -12.886 17.839 1.00 86.25 82 ARG A N 1
ATOM 651 C CA . ARG A 1 82 ? -7.583 -13.488 17.370 1.00 86.25 82 ARG A CA 1
ATOM 652 C C . ARG A 1 82 ? -7.379 -14.475 16.218 1.00 86.25 82 ARG A C 1
ATOM 654 O O . ARG A 1 82 ? -8.309 -15.202 15.874 1.00 86.25 82 ARG A O 1
ATOM 661 N N . SER A 1 83 ? -6.189 -14.494 15.624 1.00 84.62 83 SER A N 1
ATOM 662 C CA . SER A 1 83 ? -5.829 -15.358 14.501 1.00 84.62 83 SER A CA 1
ATOM 663 C C . SER A 1 83 ? -5.318 -16.724 14.965 1.00 84.62 83 SER A C 1
ATOM 665 O O . SER A 1 83 ? -5.031 -16.926 16.141 1.00 84.62 83 SER A O 1
ATOM 667 N N . SER A 1 84 ? -5.164 -17.657 14.028 1.00 82.00 84 SER A N 1
ATOM 668 C CA . SER A 1 84 ? -4.472 -18.930 14.257 1.00 82.00 84 SER A CA 1
ATOM 669 C C . SER A 1 84 ? -2.949 -18.794 14.360 1.00 82.00 84 SER A C 1
ATOM 671 O O . SER A 1 84 ? -2.280 -19.789 14.581 1.00 82.00 84 SER A O 1
ATOM 673 N N . PHE A 1 85 ? -2.383 -17.596 14.167 1.00 76.56 85 PHE A N 1
ATOM 674 C CA . PHE A 1 85 ? -0.933 -17.382 14.197 1.00 76.56 85 PHE A CA 1
ATOM 675 C C . PHE A 1 85 ? -0.357 -17.412 15.620 1.00 76.56 85 PHE A C 1
ATOM 677 O O . PHE A 1 85 ? 0.799 -17.771 15.806 1.00 76.56 85 PHE A O 1
ATOM 684 N N . LEU A 1 86 ? -1.154 -17.003 16.614 1.00 71.75 86 LEU A N 1
ATOM 685 C CA . LEU A 1 86 ? -0.770 -16.964 18.033 1.00 71.75 86 LEU A CA 1
ATOM 686 C C . LEU A 1 86 ? -1.639 -17.877 18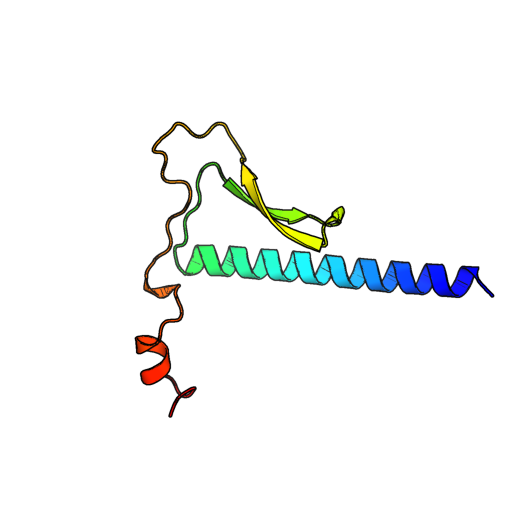.919 1.00 71.75 86 LEU A C 1
ATOM 688 O O . LEU A 1 86 ? -1.569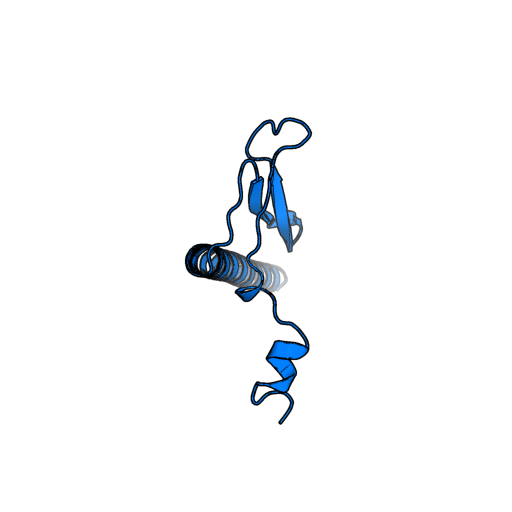 -17.764 20.142 1.00 71.75 86 LEU A O 1
ATOM 692 N N . LYS A 1 87 ? -2.487 -18.719 18.316 1.00 64.44 87 LYS A N 1
ATOM 693 C CA . LYS A 1 87 ? -3.168 -19.824 19.007 1.00 64.44 87 LYS A CA 1
ATOM 694 C C . LYS A 1 87 ? -2.289 -21.059 18.935 1.00 64.44 87 LYS A C 1
ATOM 696 O O . LYS A 1 87 ? -2.251 -21.781 19.949 1.00 64.44 87 LYS A O 1
#

Secondary structure (DSSP, 8-state):
-HHHHHHHHHHHHHHHHHHHHHHHHHHHHHHHHHT-EESSEEEEEETTTTEEEEEE-S-PPTT---EE--GGGS--HHHHHHSTT--

InterPro domains:
  IPR046341 SET domain superfamily [SSF82199] (24-85)

Organism: Loa loa (NCBI:txid7209)

Sequence (87 aa):
MQKSNYFIAERCKKGYSERRKAALADFLHWANMVGISHCFVEIAYEENMDGFGLISSDYAPVGSELLRVPRKAIFSLDQARRSSFLK

pLDDT: mean 85.79, std 12.22, range [53.09, 97.25]

Solvent-accessible surface area (backbone atoms only — not comparable to full-atom values): 5343 Å² total; per-residue (Å²): 120,71,69,63,58,53,58,50,54,52,53,53,50,50,60,47,51,54,50,54,53,48,52,49,52,55,46,53,53,49,35,52,75,65,55,41,46,66,40,51,48,41,82,47,76,43,79,93,71,77,36,78,49,79,43,74,73,51,92,68,62,92,88,60,79,42,69,47,77,44,72,88,72,52,92,42,70,75,57,40,69,73,35,82,87,69,105

Mean predicted aligned error: 7.93 Å

Nearest PDB structures (foldseek):
  7zd6-assembly1_5  TM=5.011E-01  e=6.316E+00  Ovis aries
  8esw-assembly1_S3  TM=4.763E-01  e=9.496E+00  Drosophila melanogaster